Protein AF-A0A968N7U4-F1 (afdb_monomer_lite)

pLDDT: mean 79.46, std 14.27, range [42.09, 94.31]

Sequence (156 aa):
MTHLMHPNHYTIFPLSAILTSTVLGLISGGSFIWSPPERAWDHLIAAFLWVLMVTTGTGLARSFLTRLGRNEWQRGWRLGFEIAFPATTCFLLALALVSAQGGATAMMESGMIVNGRPNVLHLAPLFYSMAALPMLLTGPGFVLTSPYRVRAEPTP

Radius of gyration: 18.89 Å; chains: 1; bounding box: 39×30×64 Å

Secondary structure (DSSP, 8-state):
--------HHHHHHHHHHHHHHHHHHHHHHHHHHS-HHHHHHHHHHHHHHHHHHHHHHHHHHHHHTTPPTT-HHHHHHHHHHHHHHHHHHHHHHHHHHHTT----S---STTEETTEE-HHHHHHHHHHHHHHHHHIIIIIHHHH-SPPPPPPPP-

Foldseek 3Di:
DDPPPPPDPVPVLLVVLQVLLLVLLQVLLQCLAPHALVVSVVSNVVSLVVSLVSLLVSLQVCCVVVLQEQVNQVVLLVSLCSRLVSSLVSSLVSSCVSNVVHQDPDDDPDPCDDRSGGPSVVCVVVSVVVSVVSSCCSRVVCSVVRPHHDDDDPDD

Structure (mmCIF, N/CA/C/O backbone):
data_AF-A0A968N7U4-F1
#
_entry.id   AF-A0A968N7U4-F1
#
loop_
_atom_site.group_PDB
_atom_site.id
_atom_site.type_symbol
_atom_site.label_atom_id
_atom_site.label_alt_id
_atom_site.label_comp_id
_atom_site.label_asym_id
_atom_site.label_entity_id
_atom_site.label_seq_id
_atom_site.pdbx_PDB_ins_code
_atom_site.Cartn_x
_atom_site.Cartn_y
_atom_site.Cartn_z
_atom_site.occupancy
_atom_site.B_iso_or_equiv
_atom_site.auth_seq_id
_atom_site.auth_comp_id
_atom_site.auth_asym_id
_atom_site.auth_atom_id
_atom_site.pdbx_PDB_model_num
ATOM 1 N N . MET A 1 1 ? 15.978 -17.877 32.624 1.00 42.09 1 MET A N 1
ATOM 2 C CA . MET A 1 1 ? 14.619 -17.335 32.406 1.00 42.09 1 MET A CA 1
ATOM 3 C C . MET A 1 1 ? 14.600 -16.615 31.069 1.00 42.09 1 MET A C 1
ATOM 5 O O . MET A 1 1 ? 14.952 -15.449 30.980 1.00 42.09 1 MET A O 1
ATOM 9 N N . THR A 1 2 ? 14.298 -17.352 30.008 1.00 46.22 2 THR A N 1
ATOM 10 C CA . THR A 1 2 ? 14.137 -16.839 28.648 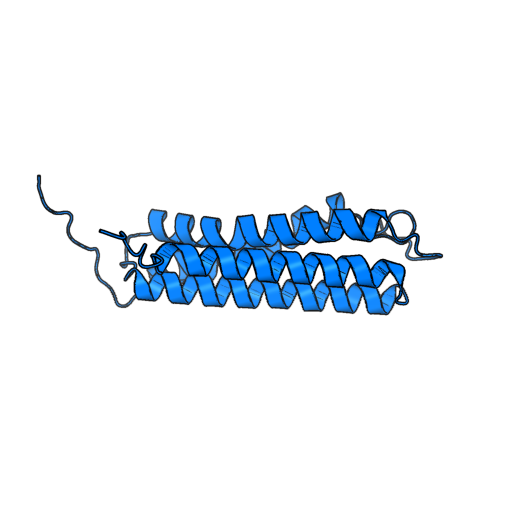1.00 46.22 2 THR A CA 1
ATOM 11 C C . THR A 1 2 ? 12.757 -16.203 28.544 1.00 46.22 2 THR A C 1
ATOM 13 O O . THR A 1 2 ? 11.745 -16.898 28.499 1.00 46.22 2 THR A O 1
ATOM 16 N N . HIS A 1 3 ? 12.713 -14.871 28.551 1.00 48.44 3 HIS A N 1
ATOM 17 C CA . HIS A 1 3 ? 11.536 -14.109 28.147 1.00 48.44 3 HIS A CA 1
ATOM 18 C C . HIS A 1 3 ? 11.278 -14.427 26.666 1.00 48.44 3 HIS A C 1
ATOM 20 O O . HIS A 1 3 ? 11.842 -13.800 25.772 1.00 48.44 3 HIS A O 1
ATOM 26 N N . LEU A 1 4 ? 10.474 -15.459 26.401 1.00 51.22 4 LEU A N 1
ATOM 27 C CA . LEU A 1 4 ? 9.860 -15.676 25.099 1.00 51.22 4 LEU A CA 1
ATOM 28 C C . LEU A 1 4 ? 9.046 -14.414 24.800 1.00 51.22 4 LEU A C 1
ATOM 30 O O . LEU A 1 4 ? 7.979 -14.205 25.378 1.00 51.22 4 LEU A O 1
ATOM 34 N N . MET A 1 5 ? 9.589 -13.536 23.951 1.00 45.50 5 MET A N 1
ATOM 35 C CA . MET A 1 5 ? 8.825 -12.468 23.319 1.00 45.50 5 MET A CA 1
ATOM 36 C C . MET A 1 5 ? 7.709 -13.146 22.539 1.00 45.50 5 MET A C 1
ATOM 38 O O . MET A 1 5 ? 7.913 -13.600 21.417 1.00 45.50 5 MET A O 1
ATOM 42 N N . HIS A 1 6 ? 6.532 -13.245 23.150 1.00 49.88 6 HIS A N 1
ATOM 43 C CA . HIS A 1 6 ? 5.317 -13.544 22.420 1.00 49.88 6 HIS A CA 1
ATOM 44 C C . HIS A 1 6 ? 5.187 -12.422 21.385 1.00 49.88 6 HIS A C 1
ATOM 46 O O . HIS A 1 6 ? 5.090 -11.256 21.784 1.00 49.88 6 HIS A O 1
ATOM 52 N N . PRO A 1 7 ? 5.285 -12.707 20.077 1.00 55.34 7 PRO A N 1
ATOM 53 C CA . PRO A 1 7 ? 5.242 -11.656 19.083 1.00 55.34 7 PRO A CA 1
ATOM 54 C C . PRO A 1 7 ? 3.857 -11.022 19.178 1.00 55.34 7 PRO A C 1
ATOM 56 O O . PRO A 1 7 ? 2.840 -11.662 18.897 1.00 55.34 7 PRO A O 1
ATOM 59 N N . ASN A 1 8 ? 3.822 -9.782 19.670 1.00 57.97 8 ASN A N 1
ATOM 60 C CA . ASN A 1 8 ? 2.598 -9.014 19.810 1.00 57.97 8 ASN A CA 1
ATOM 61 C C . ASN A 1 8 ? 1.922 -9.004 18.442 1.00 57.97 8 ASN A C 1
ATOM 63 O O . ASN A 1 8 ? 2.441 -8.414 17.499 1.00 57.97 8 ASN A O 1
ATOM 67 N N . HIS A 1 9 ? 0.764 -9.653 18.318 1.00 54.84 9 HIS A N 1
ATOM 68 C CA . HIS A 1 9 ? 0.040 -9.736 17.046 1.00 54.84 9 HIS A CA 1
ATOM 69 C C . HIS A 1 9 ? -0.205 -8.344 16.435 1.00 54.84 9 HIS A C 1
ATOM 71 O O . HIS A 1 9 ? -0.272 -8.195 15.222 1.00 54.84 9 HIS A O 1
ATOM 77 N N . TYR A 1 10 ? -0.207 -7.305 17.273 1.00 57.06 10 TYR A N 1
ATOM 78 C CA . TYR A 1 10 ? -0.262 -5.895 16.903 1.00 57.06 10 TYR A CA 1
ATOM 79 C C . TYR A 1 10 ? 0.863 -5.395 15.974 1.00 57.06 10 TYR A C 1
ATOM 81 O O . TYR A 1 10 ? 0.621 -4.431 15.250 1.00 57.06 10 TYR A O 1
ATOM 89 N N . THR A 1 11 ? 2.056 -6.006 15.968 1.00 60.81 11 THR A N 1
ATOM 90 C CA . THR A 1 11 ? 3.201 -5.585 15.129 1.00 60.81 11 THR A CA 1
ATOM 91 C C . THR A 1 11 ? 3.411 -6.458 13.892 1.00 60.81 11 THR A C 1
ATOM 93 O O . THR A 1 11 ? 3.982 -5.992 12.910 1.00 60.81 11 THR A O 1
ATOM 96 N N . ILE A 1 12 ? 2.911 -7.696 13.891 1.00 63.78 12 ILE A N 1
ATOM 97 C CA . ILE A 1 12 ? 3.099 -8.649 12.782 1.00 63.78 12 ILE A CA 1
ATOM 98 C C . ILE A 1 12 ? 2.329 -8.198 11.532 1.00 63.78 12 ILE A C 1
ATOM 100 O O . ILE A 1 12 ? 2.856 -8.224 10.421 1.00 63.78 12 ILE A O 1
ATOM 104 N N . PHE A 1 13 ? 1.092 -7.733 11.720 1.00 69.06 13 PHE A N 1
ATOM 105 C CA . PHE A 1 13 ? 0.216 -7.282 10.638 1.00 69.06 13 PHE A CA 1
ATOM 106 C C . PHE A 1 13 ? 0.822 -6.154 9.781 1.00 69.06 13 PHE A C 1
ATOM 108 O O . PHE A 1 13 ? 0.966 -6.361 8.574 1.00 69.06 13 PHE A O 1
ATOM 115 N N . PRO A 1 14 ? 1.249 -5.005 10.344 1.00 76.00 14 PRO A N 1
ATOM 116 C CA . PRO A 1 14 ? 1.844 -3.939 9.538 1.00 76.00 14 PRO A CA 1
ATOM 117 C C . PRO A 1 14 ? 3.161 -4.367 8.873 1.00 76.00 14 PRO A C 1
ATOM 119 O O . PRO A 1 14 ? 3.403 -4.001 7.725 1.00 76.00 14 PRO A O 1
ATOM 122 N N . LEU A 1 15 ? 3.976 -5.200 9.531 1.00 84.50 15 LEU A N 1
ATOM 123 C CA . LEU A 1 15 ? 5.219 -5.713 8.945 1.00 84.50 15 LEU A CA 1
ATOM 124 C C . LEU A 1 15 ? 4.961 -6.600 7.724 1.00 84.50 15 LEU A C 1
ATOM 126 O O . LEU A 1 15 ? 5.631 -6.443 6.707 1.00 84.50 15 LEU A O 1
ATOM 130 N N . SER A 1 16 ? 3.973 -7.494 7.791 1.00 83.88 16 SER A N 1
ATOM 131 C CA . SER A 1 16 ? 3.629 -8.363 6.660 1.00 83.88 16 SER A CA 1
ATOM 132 C C . SER A 1 16 ? 3.156 -7.567 5.439 1.00 83.88 16 SER A C 1
ATOM 134 O O . SER A 1 16 ? 3.579 -7.855 4.318 1.00 83.88 16 SER A O 1
ATOM 136 N N . ALA A 1 17 ? 2.360 -6.511 5.650 1.00 85.69 17 ALA A N 1
ATOM 137 C CA . ALA A 1 17 ? 1.916 -5.620 4.585 1.00 85.69 17 ALA A CA 1
ATOM 138 C C . ALA A 1 17 ? 3.094 -4.851 3.964 1.00 85.69 17 ALA A C 1
ATOM 140 O O . ALA A 1 17 ? 3.198 -4.783 2.740 1.00 85.69 17 ALA A O 1
ATOM 141 N N . ILE A 1 18 ? 4.019 -4.339 4.783 1.00 89.81 18 ILE A N 1
ATOM 142 C CA . ILE A 1 18 ? 5.227 -3.641 4.316 1.00 89.81 18 ILE A CA 1
ATOM 143 C C . ILE A 1 18 ? 6.147 -4.580 3.528 1.00 89.81 18 ILE A C 1
ATOM 145 O O . ILE A 1 18 ? 6.596 -4.219 2.440 1.00 89.81 18 ILE A O 1
ATOM 149 N N . LEU A 1 19 ? 6.410 -5.787 4.037 1.00 90.12 19 LEU A N 1
ATOM 150 C CA . LEU A 1 19 ? 7.261 -6.772 3.364 1.00 90.12 19 LEU A CA 1
ATOM 151 C C . LEU A 1 19 ? 6.664 -7.183 2.019 1.00 90.12 19 LEU A C 1
ATOM 153 O O . LEU A 1 19 ? 7.350 -7.130 1.001 1.00 90.12 19 LEU A O 1
ATOM 157 N N . THR A 1 20 ? 5.370 -7.510 1.999 1.00 90.00 20 THR A N 1
ATOM 158 C CA . THR A 1 20 ? 4.665 -7.881 0.764 1.00 90.00 20 THR A CA 1
ATOM 159 C C . THR A 1 20 ? 4.708 -6.736 -0.248 1.00 90.00 20 THR A C 1
ATOM 161 O O . THR A 1 20 ? 5.020 -6.955 -1.415 1.00 90.00 20 THR A O 1
ATOM 164 N N . SER A 1 21 ? 4.483 -5.498 0.202 1.00 92.25 21 SER A N 1
ATOM 165 C CA . SER A 1 21 ? 4.511 -4.314 -0.667 1.00 92.25 21 SER A CA 1
ATOM 166 C C . SER A 1 21 ? 5.907 -4.016 -1.205 1.00 92.25 21 SER A C 1
ATOM 168 O O . SER A 1 21 ? 6.055 -3.677 -2.375 1.00 92.25 21 SER A O 1
ATOM 170 N N . THR A 1 22 ? 6.942 -4.209 -0.387 1.00 92.88 22 THR A N 1
ATOM 171 C CA . THR A 1 22 ? 8.340 -4.094 -0.822 1.00 92.88 22 THR A CA 1
ATOM 172 C C . THR A 1 22 ? 8.650 -5.115 -1.914 1.00 92.88 22 THR A C 1
ATOM 174 O O . THR A 1 22 ? 9.147 -4.740 -2.971 1.00 92.88 22 THR A O 1
ATOM 177 N N . VAL A 1 23 ? 8.313 -6.393 -1.702 1.00 93.69 23 VAL A N 1
ATOM 178 C CA . VAL A 1 23 ? 8.555 -7.467 -2.683 1.00 93.69 23 VAL A CA 1
ATOM 179 C C . VAL A 1 23 ? 7.826 -7.188 -3.997 1.00 93.69 23 VAL A C 1
ATOM 181 O O . VAL A 1 23 ? 8.413 -7.316 -5.068 1.00 93.69 23 VAL A O 1
ATOM 184 N N . LEU A 1 24 ? 6.576 -6.737 -3.930 1.00 93.44 24 LEU A N 1
ATOM 185 C CA . LEU A 1 24 ? 5.801 -6.355 -5.110 1.00 93.44 24 LEU A CA 1
ATOM 186 C C . LEU A 1 24 ? 6.389 -5.138 -5.835 1.00 93.44 24 LEU A C 1
ATOM 188 O O . LEU A 1 24 ? 6.399 -5.107 -7.066 1.00 93.44 24 LEU A O 1
ATOM 192 N N . GLY A 1 25 ? 6.931 -4.167 -5.098 1.00 90.38 25 GLY A N 1
ATOM 193 C CA . GLY A 1 25 ? 7.676 -3.042 -5.665 1.00 90.38 25 GLY A CA 1
ATOM 194 C C . GLY A 1 25 ? 8.942 -3.497 -6.396 1.00 90.38 25 GLY A C 1
ATOM 195 O O . GLY A 1 25 ? 9.213 -3.039 -7.502 1.00 90.38 25 GLY A O 1
ATOM 196 N N . LEU A 1 26 ? 9.675 -4.466 -5.836 1.00 91.12 26 LEU A N 1
ATOM 197 C CA . LEU A 1 26 ? 10.855 -5.051 -6.483 1.00 91.12 26 LEU A CA 1
ATOM 198 C C . LEU A 1 26 ? 10.488 -5.825 -7.756 1.00 91.12 26 LEU A C 1
ATOM 200 O O . LEU A 1 26 ? 11.160 -5.672 -8.771 1.00 91.12 26 LEU A O 1
ATOM 204 N N . ILE A 1 27 ? 9.424 -6.635 -7.725 1.00 90.88 27 ILE A N 1
ATOM 205 C CA . ILE A 1 27 ? 8.966 -7.417 -8.886 1.00 90.88 27 ILE A CA 1
ATOM 206 C C . ILE A 1 27 ? 8.482 -6.486 -10.003 1.00 90.88 27 ILE A C 1
ATOM 208 O O . ILE A 1 27 ? 8.890 -6.635 -11.155 1.00 90.88 27 ILE A O 1
ATOM 212 N N . SER A 1 28 ? 7.644 -5.502 -9.664 1.00 88.75 28 SER A N 1
ATOM 213 C CA . SER A 1 28 ? 7.128 -4.533 -10.638 1.00 88.75 28 SER A CA 1
ATOM 214 C C . SER A 1 28 ? 8.234 -3.651 -11.211 1.00 88.75 28 SER A C 1
ATOM 216 O O . SER A 1 28 ? 8.322 -3.525 -12.428 1.00 88.75 28 SER A O 1
ATOM 218 N N . GLY A 1 29 ? 9.137 -3.111 -10.388 1.00 85.88 29 GLY A N 1
ATOM 219 C CA . GLY A 1 29 ? 10.303 -2.367 -10.875 1.00 85.88 29 GLY A CA 1
ATOM 220 C C . GLY A 1 29 ? 11.249 -3.232 -11.696 1.00 85.88 29 GLY A C 1
ATOM 221 O O . GLY A 1 29 ? 11.760 -2.785 -12.721 1.00 85.88 29 GLY A O 1
ATOM 222 N N . GLY A 1 30 ? 11.400 -4.494 -11.296 1.00 85.44 30 GLY A N 1
ATOM 223 C CA . GLY A 1 30 ? 12.134 -5.504 -12.038 1.00 85.44 30 GLY A CA 1
ATOM 224 C C . GLY A 1 30 ? 11.573 -5.668 -13.437 1.00 85.44 30 GLY A C 1
ATOM 225 O O . GLY A 1 30 ? 12.352 -5.669 -14.376 1.00 85.44 30 GLY A O 1
ATOM 226 N N . SER A 1 31 ? 10.249 -5.749 -13.606 1.00 86.81 31 SER A N 1
ATOM 227 C CA . SER A 1 31 ? 9.601 -5.973 -14.912 1.00 86.81 31 SER A CA 1
ATOM 228 C C . SER A 1 31 ? 10.056 -5.003 -16.012 1.00 86.81 31 SER A C 1
ATOM 230 O O . SER A 1 31 ? 10.219 -5.428 -17.153 1.00 86.81 31 SER A O 1
ATOM 232 N N . PHE A 1 32 ? 10.403 -3.758 -15.670 1.00 81.75 32 PHE A N 1
ATOM 233 C CA . PHE A 1 32 ? 10.931 -2.760 -16.613 1.00 81.75 32 PHE A CA 1
ATOM 234 C C . PHE A 1 32 ? 12.354 -3.053 -17.130 1.00 81.75 32 PHE A C 1
ATOM 236 O O . PHE A 1 32 ? 12.825 -2.370 -18.035 1.00 81.75 32 PHE A O 1
ATOM 243 N N . ILE A 1 33 ? 13.048 -4.050 -16.572 1.00 82.69 33 ILE A N 1
ATOM 244 C CA . ILE A 1 33 ? 14.376 -4.502 -17.019 1.00 82.69 33 ILE A CA 1
ATOM 245 C C . ILE A 1 33 ? 14.265 -5.596 -18.097 1.00 82.69 33 ILE A C 1
ATOM 247 O O . ILE A 1 33 ? 15.081 -5.633 -19.012 1.00 82.69 33 ILE A O 1
ATOM 251 N N . TRP A 1 34 ? 13.291 -6.506 -17.985 1.00 80.50 34 TRP A N 1
ATOM 252 C CA . TRP A 1 34 ? 13.245 -7.768 -18.752 1.00 80.50 34 TRP A CA 1
ATOM 253 C C . TRP A 1 34 ? 11.970 -7.958 -19.577 1.00 80.50 34 TRP A C 1
ATOM 255 O O . TRP A 1 34 ? 11.933 -8.840 -20.432 1.00 80.50 34 TRP A O 1
ATOM 265 N N . SER A 1 35 ? 10.927 -7.158 -19.344 1.00 81.62 35 SER A N 1
ATOM 266 C CA . SER A 1 35 ? 9.664 -7.241 -20.082 1.00 81.62 35 SER A CA 1
ATOM 267 C C . SER A 1 35 ? 9.509 -6.096 -21.086 1.00 81.62 35 SER A C 1
ATOM 269 O O . SER A 1 35 ? 10.037 -5.005 -20.865 1.00 81.62 35 SER A O 1
ATOM 271 N N . PRO A 1 36 ? 8.732 -6.306 -22.166 1.00 79.94 36 PRO A N 1
ATOM 272 C CA . PRO A 1 36 ? 8.274 -5.215 -23.017 1.00 79.94 36 PRO A CA 1
ATOM 273 C C . PRO A 1 36 ? 7.547 -4.138 -22.191 1.00 79.94 36 PRO A C 1
ATOM 275 O O . PRO A 1 36 ? 6.861 -4.501 -21.227 1.00 79.94 36 PRO A O 1
ATOM 278 N N . PRO A 1 37 ? 7.627 -2.849 -22.575 1.00 74.38 37 PRO A N 1
ATOM 279 C CA . PRO A 1 37 ? 7.067 -1.744 -21.795 1.00 74.38 37 PRO A CA 1
ATOM 280 C C . PRO A 1 37 ? 5.595 -1.940 -21.416 1.00 74.38 37 PRO A C 1
ATOM 282 O O . PRO A 1 37 ? 5.246 -1.792 -20.251 1.00 74.38 37 PRO A O 1
ATOM 285 N N . GLU A 1 38 ? 4.749 -2.344 -22.367 1.00 78.69 38 GLU A N 1
ATOM 286 C CA . GLU A 1 38 ? 3.312 -2.581 -22.150 1.00 78.69 38 GLU A CA 1
ATOM 287 C C . GLU A 1 38 ? 3.061 -3.599 -21.029 1.00 78.69 38 GLU A C 1
ATOM 289 O O . GLU A 1 38 ? 2.334 -3.327 -20.077 1.00 78.69 38 GLU A O 1
ATOM 294 N N . ARG A 1 39 ? 3.762 -4.740 -21.072 1.00 82.62 39 ARG A N 1
ATOM 295 C CA . ARG A 1 39 ? 3.642 -5.769 -20.034 1.00 82.62 39 ARG A CA 1
ATOM 296 C C . ARG A 1 39 ? 4.200 -5.299 -18.698 1.00 82.62 39 ARG A C 1
ATOM 298 O O . ARG A 1 39 ? 3.650 -5.666 -17.666 1.00 82.62 39 ARG A O 1
ATOM 305 N N . ALA A 1 40 ? 5.283 -4.523 -18.680 1.00 83.12 40 ALA A N 1
ATOM 306 C CA . ALA A 1 40 ? 5.844 -4.004 -17.432 1.00 83.12 40 ALA A CA 1
ATOM 307 C C . ALA A 1 40 ? 4.843 -3.089 -16.697 1.00 83.12 40 ALA A C 1
ATOM 309 O O . ALA A 1 40 ? 4.698 -3.170 -15.475 1.00 83.12 40 ALA A O 1
ATOM 310 N N . TRP A 1 41 ? 4.076 -2.288 -17.445 1.00 83.50 41 TRP A N 1
ATOM 311 C CA . TRP A 1 41 ? 2.980 -1.489 -16.894 1.00 83.50 41 TRP A CA 1
ATOM 312 C C . TRP A 1 41 ? 1.847 -2.346 -16.322 1.00 83.50 41 TRP A C 1
ATOM 314 O O . TRP A 1 41 ? 1.383 -2.059 -15.216 1.00 83.50 41 TRP A O 1
ATOM 324 N N . ASP A 1 42 ? 1.459 -3.430 -16.996 1.00 88.19 42 ASP A N 1
ATOM 325 C CA . ASP A 1 42 ? 0.461 -4.365 -16.461 1.00 88.19 42 ASP A CA 1
ATOM 326 C C . ASP A 1 42 ? 0.919 -4.983 -15.131 1.00 88.19 42 ASP A C 1
ATOM 328 O O . ASP A 1 42 ? 0.151 -5.044 -14.167 1.00 88.19 42 ASP A O 1
ATOM 332 N N . HIS A 1 43 ? 2.195 -5.380 -15.039 1.00 88.94 43 HIS A N 1
ATOM 333 C CA . HIS A 1 43 ? 2.776 -5.914 -13.802 1.00 88.94 43 HIS A CA 1
ATOM 334 C C . HIS A 1 43 ? 2.800 -4.865 -12.689 1.00 88.94 43 HIS A C 1
ATOM 336 O O . HIS A 1 43 ? 2.517 -5.193 -11.537 1.00 88.94 43 HIS A O 1
ATOM 342 N N . LEU A 1 44 ? 3.109 -3.607 -13.015 1.00 89.62 44 LEU A N 1
ATOM 343 C CA . LEU A 1 44 ? 3.077 -2.505 -12.059 1.00 89.62 44 LEU A CA 1
ATOM 344 C C . LEU A 1 44 ? 1.675 -2.295 -11.481 1.00 89.62 44 LEU A C 1
ATOM 346 O O . LE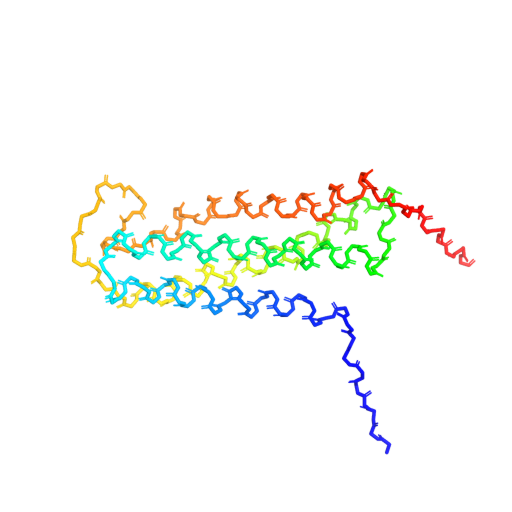U A 1 44 ? 1.520 -2.225 -10.260 1.00 89.62 44 LEU A O 1
ATOM 350 N N . ILE A 1 45 ? 0.664 -2.208 -12.347 1.00 90.56 45 ILE A N 1
ATOM 351 C CA . ILE A 1 45 ? -0.725 -1.988 -11.933 1.00 90.56 45 ILE A CA 1
ATOM 352 C C . ILE A 1 45 ? -1.214 -3.177 -11.103 1.00 90.56 45 ILE A C 1
ATOM 354 O O . ILE A 1 45 ? -1.749 -2.979 -10.012 1.00 90.56 45 ILE A O 1
ATOM 358 N N . ALA A 1 46 ? -0.979 -4.409 -11.563 1.00 93.75 46 ALA A N 1
ATOM 359 C CA . ALA A 1 46 ? -1.373 -5.618 -10.844 1.00 93.75 46 ALA A CA 1
ATOM 360 C C . ALA A 1 46 ? -0.712 -5.710 -9.459 1.00 93.75 46 ALA A C 1
ATOM 362 O O . ALA A 1 46 ? -1.386 -5.972 -8.460 1.00 93.75 46 ALA A O 1
ATOM 363 N N . ALA A 1 47 ? 0.593 -5.435 -9.378 1.00 93.62 47 ALA A N 1
ATOM 364 C CA . ALA A 1 47 ? 1.330 -5.425 -8.120 1.00 93.62 47 ALA A CA 1
ATOM 365 C C . ALA A 1 47 ? 0.779 -4.369 -7.153 1.00 93.62 47 ALA A C 1
ATOM 367 O O . ALA A 1 47 ? 0.605 -4.643 -5.966 1.00 93.62 47 ALA A O 1
ATOM 368 N N . PHE A 1 48 ? 0.444 -3.179 -7.652 1.00 93.38 48 PHE A N 1
ATOM 369 C CA . PHE A 1 48 ? -0.117 -2.125 -6.818 1.00 93.38 48 PHE A CA 1
ATOM 370 C C . PHE A 1 48 ? -1.544 -2.426 -6.342 1.00 93.38 48 PHE A C 1
ATOM 372 O O . PHE A 1 48 ? -1.853 -2.214 -5.170 1.00 93.38 48 PHE A O 1
ATOM 379 N N . LEU A 1 49 ? -2.402 -2.994 -7.193 1.00 94.31 49 LEU A N 1
ATOM 380 C CA . LEU A 1 49 ? -3.729 -3.466 -6.776 1.00 94.31 49 LEU A CA 1
ATOM 381 C C . LEU A 1 49 ? -3.624 -4.497 -5.646 1.00 94.31 49 LEU A C 1
ATOM 383 O O . LEU A 1 49 ? -4.401 -4.456 -4.691 1.00 94.31 49 LEU A O 1
ATOM 387 N N . TRP A 1 50 ? -2.619 -5.371 -5.704 1.00 94.25 50 TRP A N 1
ATOM 388 C CA . TRP A 1 50 ? -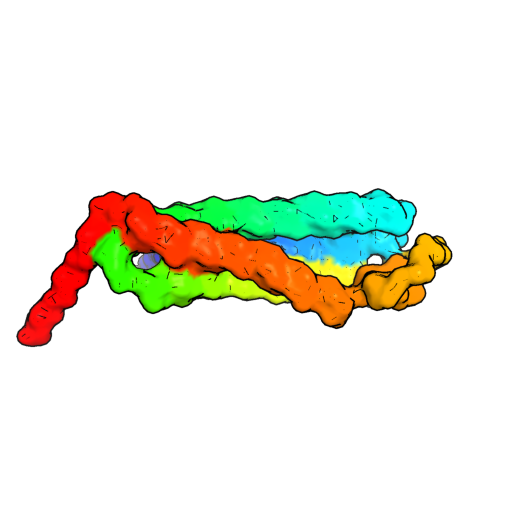2.348 -6.317 -4.628 1.00 94.25 50 TRP A CA 1
ATOM 389 C C . TRP A 1 50 ? -1.933 -5.619 -3.325 1.00 94.25 50 TRP A C 1
ATOM 391 O O . TRP A 1 50 ? -2.402 -5.995 -2.249 1.00 94.25 50 TRP A O 1
ATOM 401 N N . VAL A 1 51 ? -1.121 -4.557 -3.397 1.00 93.12 51 VAL A N 1
ATOM 402 C CA . VAL A 1 51 ? -0.796 -3.712 -2.231 1.00 93.12 51 VAL A CA 1
ATOM 403 C C . VAL A 1 51 ? -2.061 -3.104 -1.621 1.00 93.12 51 VAL A C 1
ATOM 405 O O . VAL A 1 51 ? -2.236 -3.153 -0.399 1.00 93.12 51 VAL A O 1
ATOM 408 N N . LEU A 1 52 ? -2.983 -2.590 -2.440 1.00 92.88 52 LEU A N 1
ATOM 409 C CA . LEU A 1 52 ? -4.261 -2.052 -1.958 1.00 92.88 52 LEU A CA 1
ATOM 410 C C . LEU A 1 52 ? -5.106 -3.129 -1.265 1.00 92.88 52 LEU A C 1
ATOM 412 O O . LEU A 1 52 ? -5.654 -2.883 -0.190 1.00 92.88 52 LEU A O 1
ATOM 416 N N . MET A 1 53 ? -5.180 -4.338 -1.827 1.00 92.44 53 MET A N 1
ATOM 417 C CA . MET A 1 53 ? -5.908 -5.453 -1.215 1.00 92.44 53 MET A CA 1
ATOM 418 C C . MET A 1 53 ? -5.302 -5.872 0.129 1.00 92.44 53 MET A C 1
ATOM 420 O O . MET A 1 53 ? -6.029 -5.996 1.115 1.00 92.44 53 MET A O 1
ATOM 424 N N . VAL A 1 54 ? -3.977 -6.042 0.199 1.00 91.00 54 VAL A N 1
ATOM 425 C CA . VAL A 1 54 ? -3.279 -6.459 1.427 1.00 91.00 54 VAL A CA 1
ATOM 426 C C . VAL A 1 54 ? -3.411 -5.402 2.519 1.00 91.00 54 VAL A C 1
ATOM 428 O O . VAL A 1 54 ? -3.744 -5.736 3.656 1.00 91.00 54 VAL A O 1
ATOM 431 N N . THR A 1 55 ? -3.197 -4.126 2.195 1.00 90.19 55 THR A N 1
ATOM 432 C CA . THR A 1 55 ? -3.349 -3.025 3.161 1.00 90.19 55 THR A CA 1
ATOM 433 C C . THR A 1 55 ? -4.791 -2.898 3.645 1.00 90.19 55 THR A C 1
ATOM 435 O O . THR A 1 55 ? -5.014 -2.744 4.847 1.00 90.19 55 THR A O 1
ATOM 438 N N . THR A 1 56 ? -5.772 -3.067 2.752 1.00 91.12 56 THR A N 1
ATOM 439 C CA . THR A 1 56 ? -7.196 -3.053 3.113 1.00 91.12 56 THR A CA 1
ATOM 440 C C . THR A 1 56 ? -7.556 -4.216 4.038 1.00 91.12 56 THR A C 1
ATOM 442 O O . THR A 1 56 ? -8.125 -4.007 5.110 1.00 91.12 56 THR A O 1
ATOM 445 N N . GLY A 1 57 ? -7.187 -5.445 3.672 1.00 89.56 57 GLY A N 1
ATOM 446 C CA . GLY A 1 57 ? -7.456 -6.635 4.482 1.00 89.56 57 GLY A CA 1
ATOM 447 C C . GLY A 1 57 ? -6.789 -6.563 5.857 1.00 89.56 57 GLY A C 1
ATOM 448 O O . GLY A 1 57 ? -7.426 -6.828 6.876 1.00 89.56 57 GLY A O 1
ATOM 449 N N . THR A 1 58 ? -5.532 -6.113 5.900 1.00 89.25 58 THR A N 1
ATOM 450 C CA . THR A 1 58 ? -4.773 -5.925 7.146 1.00 89.25 58 THR A CA 1
ATOM 451 C C . THR A 1 58 ? -5.407 -4.852 8.031 1.00 89.25 58 THR A C 1
ATOM 453 O O . THR A 1 58 ? -5.542 -5.046 9.241 1.00 89.25 58 THR A O 1
ATOM 456 N N . GLY A 1 59 ? -5.834 -3.732 7.439 1.00 88.38 59 GLY A N 1
ATOM 457 C CA . GLY A 1 59 ? -6.512 -2.657 8.156 1.00 88.38 59 GLY A CA 1
ATOM 458 C C . GLY A 1 59 ? -7.847 -3.095 8.741 1.00 88.38 59 GLY A C 1
ATOM 459 O O . GLY A 1 59 ? -8.067 -2.905 9.934 1.00 88.38 59 GLY A O 1
ATOM 460 N N . LEU A 1 60 ? -8.689 -3.773 7.957 1.00 88.56 60 LEU A N 1
ATOM 461 C CA . LEU A 1 60 ? -9.953 -4.330 8.448 1.00 88.56 60 LEU A CA 1
ATOM 462 C C . LEU A 1 60 ? -9.727 -5.334 9.581 1.00 88.56 60 LEU A C 1
ATOM 464 O O . LEU A 1 60 ? -10.353 -5.215 10.634 1.00 88.56 60 LEU A O 1
A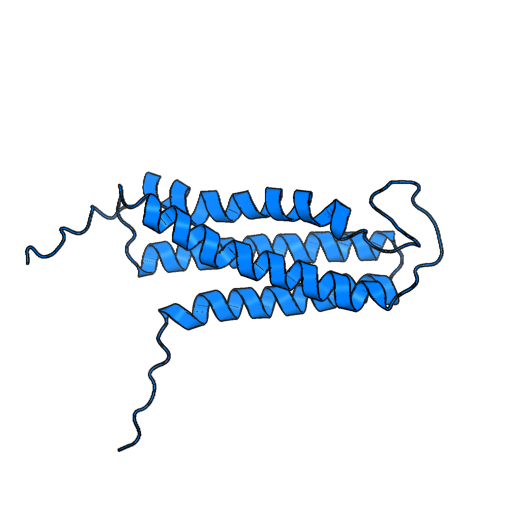TOM 468 N N . ALA A 1 61 ? -8.800 -6.281 9.410 1.00 88.50 61 ALA A N 1
ATOM 469 C CA . ALA A 1 61 ? -8.469 -7.254 10.448 1.00 88.50 61 ALA A CA 1
ATOM 470 C C . ALA A 1 61 ? -8.036 -6.561 11.749 1.00 88.50 61 ALA A C 1
ATOM 472 O O . ALA A 1 61 ? -8.522 -6.901 12.829 1.00 88.50 61 ALA A O 1
ATOM 473 N N . ARG A 1 62 ? -7.179 -5.536 11.664 1.00 86.38 62 ARG A N 1
ATOM 474 C CA . ARG A 1 62 ? -6.723 -4.778 12.837 1.00 86.38 62 ARG A CA 1
ATOM 475 C C . ARG A 1 62 ? -7.863 -3.979 13.473 1.00 86.38 62 ARG A C 1
ATOM 477 O O . ARG A 1 62 ? -7.957 -3.964 14.701 1.00 86.38 62 ARG A O 1
ATOM 484 N N . SER A 1 63 ? -8.755 -3.383 12.686 1.00 87.69 63 SER A N 1
ATOM 485 C CA . SER A 1 63 ? -9.952 -2.690 13.184 1.00 87.69 63 SER A CA 1
ATOM 486 C C . SER A 1 63 ? -10.891 -3.631 13.954 1.00 87.69 63 SER A C 1
ATOM 488 O O . SER A 1 63 ? -11.360 -3.279 15.040 1.00 87.69 63 SER A O 1
ATOM 490 N N . PHE A 1 64 ? -11.087 -4.865 13.471 1.00 86.06 64 PHE A N 1
ATOM 491 C CA . PHE A 1 64 ? -11.851 -5.897 14.185 1.00 86.06 64 PHE A CA 1
ATOM 492 C C . PHE A 1 64 ? -11.157 -6.364 15.469 1.00 86.06 64 PHE A C 1
ATOM 494 O O . PHE A 1 64 ? -11.774 -6.390 16.534 1.00 86.06 64 PHE A O 1
ATOM 501 N N . LEU A 1 65 ? -9.866 -6.698 15.397 1.00 86.62 65 LEU A N 1
ATOM 502 C CA . LEU A 1 65 ? -9.103 -7.211 16.541 1.00 86.62 65 LEU A CA 1
ATOM 503 C C . LEU A 1 65 ? -8.971 -6.176 17.664 1.00 86.62 65 LEU A C 1
ATOM 505 O O . LEU A 1 65 ? -9.063 -6.516 18.843 1.00 86.62 65 LEU A O 1
ATOM 509 N N . THR A 1 66 ? -8.799 -4.901 17.308 1.00 83.31 66 THR A N 1
ATOM 510 C CA . THR A 1 66 ? -8.737 -3.796 18.278 1.00 83.31 66 THR A CA 1
ATOM 511 C C . THR A 1 66 ? -10.114 -3.355 18.775 1.00 83.31 66 THR A C 1
ATOM 513 O O . THR A 1 66 ? -10.190 -2.578 19.728 1.00 83.31 66 THR A O 1
ATOM 516 N N . ARG A 1 67 ? -11.194 -3.906 18.198 1.00 85.50 67 ARG A N 1
ATOM 517 C CA . ARG A 1 67 ? -12.593 -3.565 18.489 1.00 85.50 67 ARG A CA 1
ATOM 518 C C . ARG A 1 67 ? -12.837 -2.062 18.411 1.00 85.50 67 ARG A C 1
ATOM 520 O O . ARG A 1 67 ? -13.363 -1.466 19.349 1.00 85.50 67 ARG A O 1
ATOM 527 N N . LEU A 1 68 ? -12.402 -1.464 17.307 1.00 84.38 68 LEU A N 1
ATOM 528 C CA . LEU A 1 68 ? -12.474 -0.026 17.082 1.00 84.38 68 LEU A CA 1
ATOM 529 C C . LEU A 1 68 ? -13.930 0.459 17.188 1.00 84.38 68 LEU A C 1
ATOM 531 O O . LEU A 1 68 ? -14.777 0.019 16.413 1.00 84.38 68 LEU A O 1
ATOM 535 N N . GLY A 1 69 ? -14.235 1.319 18.161 1.00 85.12 69 GLY A N 1
ATOM 536 C CA . GLY A 1 69 ? -15.606 1.741 18.464 1.00 85.12 69 GLY A CA 1
ATOM 537 C C . GLY A 1 69 ? -16.181 2.778 17.492 1.00 85.12 69 GLY A C 1
ATOM 538 O O . GLY A 1 69 ? -15.448 3.593 16.929 1.00 85.12 69 GLY A O 1
ATOM 539 N N . ARG A 1 70 ? -17.516 2.807 17.348 1.00 80.19 70 ARG A N 1
ATOM 540 C CA . ARG A 1 70 ? -18.240 3.961 16.776 1.00 80.19 70 ARG A CA 1
ATOM 541 C C . ARG A 1 70 ? -17.882 5.195 17.605 1.00 80.19 70 ARG A C 1
ATOM 543 O O . ARG A 1 70 ? -18.011 5.112 18.815 1.00 80.19 70 ARG A O 1
ATOM 550 N N . ASN A 1 71 ? -17.452 6.293 16.979 1.00 83.25 71 ASN A N 1
ATOM 551 C CA . ASN A 1 71 ? -16.819 7.502 17.554 1.00 83.25 71 ASN A CA 1
ATOM 552 C C . ASN A 1 71 ? -15.291 7.498 17.754 1.00 83.25 71 ASN A C 1
ATOM 554 O O . ASN A 1 71 ? -14.738 8.577 17.960 1.00 83.25 71 ASN A O 1
ATOM 558 N N . GLU A 1 72 ? -14.565 6.388 17.583 1.00 86.62 72 GLU A N 1
ATOM 559 C CA . GLU A 1 72 ? -13.087 6.398 17.634 1.00 86.62 72 GLU A CA 1
ATOM 560 C C . GLU A 1 72 ? -12.452 6.844 16.296 1.00 86.62 72 GLU A C 1
ATOM 562 O O . GLU A 1 72 ? -11.534 6.216 15.766 1.00 86.62 72 GLU A O 1
ATOM 567 N N . TRP A 1 73 ? -12.939 7.951 15.727 1.00 84.56 73 TRP A N 1
ATOM 568 C CA . TRP A 1 73 ? -12.564 8.436 14.391 1.00 84.56 73 TRP A CA 1
ATOM 569 C C . TRP A 1 73 ? -11.076 8.727 14.238 1.00 84.56 73 TRP A C 1
ATOM 571 O O . TRP A 1 73 ? -10.465 8.301 13.260 1.00 84.56 73 TRP A O 1
ATOM 581 N N . GLN A 1 74 ? -10.477 9.414 15.213 1.00 87.31 74 GLN A N 1
ATOM 582 C CA . GLN A 1 74 ? -9.043 9.725 15.198 1.00 87.31 74 GLN A CA 1
ATOM 583 C C . GLN A 1 74 ? -8.196 8.449 15.170 1.00 87.31 74 GLN A C 1
ATOM 585 O O . GLN A 1 74 ? -7.197 8.364 14.458 1.00 87.31 74 GLN A O 1
ATOM 590 N N . ARG A 1 75 ? -8.629 7.426 15.911 1.00 84.56 75 ARG A N 1
ATOM 591 C CA . ARG A 1 75 ? -7.941 6.140 15.985 1.00 84.56 75 ARG A CA 1
ATOM 592 C C . ARG A 1 75 ? -8.119 5.331 14.700 1.00 84.56 75 ARG A C 1
ATOM 594 O O . ARG A 1 75 ? -7.156 4.718 14.250 1.00 84.56 75 ARG A O 1
ATOM 601 N N . GLY A 1 76 ? -9.296 5.395 14.076 1.00 84.94 76 GLY A N 1
ATOM 602 C CA . GLY A 1 76 ? -9.542 4.824 12.751 1.00 84.94 76 GLY A CA 1
ATOM 603 C C . GLY A 1 76 ? -8.671 5.458 11.669 1.00 84.94 76 GLY A C 1
ATOM 604 O O . GLY A 1 76 ? -7.986 4.743 10.943 1.00 84.94 76 GLY A O 1
ATOM 605 N N . TRP A 1 77 ? -8.622 6.790 11.611 1.00 87.12 77 TRP A N 1
ATOM 606 C CA . TRP A 1 77 ? -7.743 7.521 10.693 1.00 87.12 77 TRP A CA 1
ATOM 607 C C . TRP A 1 77 ? -6.275 7.149 10.874 1.00 87.12 77 TRP A C 1
ATOM 609 O O . TRP A 1 77 ? -5.587 6.828 9.905 1.00 87.12 77 TRP A O 1
ATOM 619 N N . ARG A 1 78 ? -5.808 7.136 12.125 1.00 87.56 78 ARG A N 1
ATOM 620 C CA . ARG A 1 78 ? -4.436 6.757 12.452 1.00 87.56 78 ARG A CA 1
ATOM 621 C C . ARG A 1 78 ? -4.123 5.326 12.014 1.00 87.56 78 ARG A C 1
ATOM 623 O O . ARG A 1 78 ? -3.070 5.099 11.433 1.00 87.56 78 ARG A O 1
ATOM 630 N N . LEU A 1 79 ? -5.033 4.379 12.242 1.00 86.31 79 LEU A N 1
ATOM 631 C CA . LEU A 1 79 ? -4.851 2.982 11.845 1.00 86.31 79 LEU A CA 1
ATOM 632 C C . LEU A 1 79 ? -4.750 2.832 10.323 1.00 86.31 79 LEU A C 1
ATOM 634 O O . LEU A 1 79 ? -3.854 2.138 9.844 1.00 86.31 79 LEU A O 1
ATOM 638 N N . GLY A 1 80 ? -5.628 3.504 9.573 1.00 84.50 80 GLY A N 1
ATOM 639 C CA . GLY A 1 80 ? -5.581 3.508 8.111 1.00 84.50 80 GLY A CA 1
ATOM 640 C C . GLY A 1 80 ? -4.258 4.072 7.586 1.00 84.50 80 GLY A C 1
ATOM 641 O O . GLY A 1 80 ? -3.617 3.457 6.731 1.00 84.50 80 GLY A O 1
ATOM 642 N N . PHE A 1 81 ? -3.804 5.195 8.151 1.00 87.38 81 PHE A N 1
ATOM 643 C CA . PHE A 1 81 ? -2.541 5.826 7.768 1.00 87.38 81 PHE A CA 1
ATOM 644 C C . PHE A 1 81 ? -1.326 4.954 8.113 1.00 87.38 81 PHE A C 1
ATOM 646 O O . PHE A 1 81 ? -0.475 4.731 7.258 1.00 87.38 81 PHE A O 1
ATOM 653 N N . GLU A 1 82 ? -1.272 4.391 9.324 1.00 87.94 82 GLU A N 1
ATOM 654 C CA . GLU A 1 82 ? -0.177 3.523 9.787 1.00 87.94 82 GLU A CA 1
ATOM 655 C C . GLU A 1 82 ? 0.039 2.281 8.912 1.00 87.94 82 GLU A C 1
ATOM 657 O O . GLU A 1 82 ? 1.132 1.721 8.915 1.00 87.94 82 GLU A O 1
ATOM 662 N N . ILE A 1 83 ? -0.985 1.828 8.185 1.00 86.12 83 ILE A N 1
ATOM 663 C CA . ILE A 1 83 ? -0.903 0.624 7.353 1.00 86.12 83 ILE A CA 1
ATOM 664 C C . ILE A 1 83 ? -0.644 0.993 5.896 1.00 86.12 83 ILE A C 1
ATOM 666 O O . ILE A 1 83 ? 0.317 0.510 5.298 1.00 86.12 83 ILE A O 1
ATOM 670 N N . ALA A 1 84 ? -1.490 1.841 5.313 1.00 87.81 84 ALA A N 1
ATOM 671 C CA . ALA A 1 84 ? -1.433 2.110 3.882 1.00 87.81 84 ALA A CA 1
ATOM 672 C C . ALA A 1 84 ? -0.271 3.037 3.503 1.00 87.81 84 ALA A C 1
ATOM 674 O O . ALA A 1 84 ? 0.312 2.854 2.434 1.00 87.81 84 ALA A O 1
ATOM 675 N N . PHE A 1 85 ? 0.104 3.996 4.363 1.00 89.62 85 PHE A N 1
ATOM 676 C CA . PHE A 1 85 ? 1.174 4.940 4.038 1.00 89.62 85 PHE A CA 1
ATOM 677 C C . PHE A 1 85 ? 2.535 4.233 3.958 1.00 89.62 85 PHE A C 1
ATOM 679 O O . PHE A 1 85 ? 3.122 4.257 2.879 1.00 89.62 85 PHE A O 1
ATOM 686 N N . PRO A 1 86 ? 3.022 3.514 4.994 1.00 90.75 86 PRO A N 1
ATOM 687 C CA . PRO A 1 86 ? 4.320 2.841 4.914 1.00 90.75 86 PRO A CA 1
ATOM 688 C C . PRO A 1 86 ? 4.380 1.785 3.809 1.00 90.75 86 PRO A C 1
ATOM 690 O O . PRO A 1 86 ? 5.384 1.689 3.111 1.00 90.75 86 PRO A O 1
ATOM 693 N N . ALA A 1 87 ? 3.299 1.023 3.609 1.00 90.38 87 ALA A N 1
ATOM 694 C CA . ALA A 1 87 ? 3.219 0.019 2.552 1.00 90.38 87 ALA A CA 1
ATOM 695 C C . ALA A 1 87 ? 3.372 0.640 1.152 1.00 90.38 87 ALA A C 1
ATOM 697 O O . ALA A 1 87 ? 4.185 0.171 0.354 1.00 90.38 87 ALA A O 1
ATOM 698 N N . THR A 1 88 ? 2.650 1.733 0.882 1.00 92.19 88 THR A N 1
ATOM 699 C CA . THR A 1 88 ? 2.728 2.460 -0.396 1.00 92.19 88 THR A CA 1
ATOM 700 C C . THR A 1 88 ? 4.102 3.098 -0.588 1.00 92.19 88 THR A C 1
ATOM 702 O O . THR A 1 88 ? 4.686 2.988 -1.664 1.00 92.19 88 THR A O 1
ATOM 705 N N . THR A 1 89 ? 4.664 3.700 0.463 1.00 92.69 89 THR A N 1
ATOM 706 C CA . THR A 1 89 ? 6.006 4.293 0.428 1.00 92.69 89 THR A CA 1
ATOM 707 C C . THR A 1 89 ? 7.071 3.246 0.109 1.00 92.69 89 THR A C 1
ATOM 709 O O . THR A 1 89 ? 7.891 3.458 -0.781 1.00 92.69 89 THR A O 1
ATOM 712 N N . CYS A 1 90 ? 7.051 2.094 0.785 1.00 92.88 90 CYS A N 1
ATOM 713 C CA . CYS A 1 90 ? 8.004 1.012 0.537 1.00 92.88 90 CYS A CA 1
ATOM 714 C C . CYS A 1 90 ? 7.858 0.419 -0.867 1.00 92.88 90 CYS A C 1
ATOM 716 O O . CYS A 1 90 ? 8.869 0.153 -1.513 1.00 92.88 90 CYS A O 1
ATOM 718 N N . PHE A 1 91 ? 6.626 0.267 -1.361 1.00 93.25 91 PHE A N 1
ATOM 719 C CA . PHE A 1 91 ? 6.372 -0.143 -2.741 1.00 93.25 91 PHE A CA 1
ATOM 720 C C . PHE A 1 91 ? 7.007 0.832 -3.743 1.00 93.25 91 PHE A C 1
ATOM 722 O O . PHE A 1 91 ? 7.773 0.405 -4.604 1.00 93.25 91 PHE A O 1
ATOM 729 N N . LEU A 1 92 ? 6.746 2.138 -3.604 1.00 92.00 92 LEU A N 1
ATOM 730 C CA . LEU A 1 92 ? 7.271 3.165 -4.511 1.00 92.00 92 LEU A CA 1
ATOM 731 C C . LEU A 1 92 ? 8.798 3.292 -4.432 1.00 92.00 92 LEU A C 1
ATOM 733 O O . LEU A 1 92 ? 9.443 3.477 -5.462 1.00 92.00 92 LEU A O 1
ATOM 737 N N . LEU A 1 93 ? 9.386 3.167 -3.238 1.00 91.19 93 LEU A N 1
ATOM 738 C CA . LEU A 1 93 ? 10.840 3.170 -3.058 1.00 91.19 93 LEU A CA 1
ATOM 739 C C . LEU A 1 93 ? 11.492 1.961 -3.733 1.00 91.19 93 LEU A C 1
ATOM 741 O O . LEU A 1 93 ? 12.460 2.124 -4.472 1.00 91.19 93 LEU A O 1
ATOM 745 N N . ALA A 1 94 ? 10.956 0.759 -3.510 1.00 91.19 94 ALA A N 1
ATOM 746 C CA . ALA A 1 94 ? 11.453 -0.462 -4.136 1.00 91.19 94 ALA A CA 1
ATOM 747 C C . ALA A 1 94 ? 11.319 -0.408 -5.664 1.00 91.19 94 ALA A C 1
ATOM 749 O O . ALA A 1 94 ? 12.272 -0.722 -6.377 1.00 91.19 94 ALA A O 1
ATOM 750 N N . LEU A 1 95 ? 10.170 0.070 -6.153 1.00 88.81 95 LEU A N 1
ATOM 751 C CA . LEU A 1 95 ? 9.928 0.330 -7.568 1.00 88.81 95 LEU A CA 1
ATOM 752 C C . LEU A 1 95 ? 10.998 1.265 -8.139 1.00 88.81 95 LEU A C 1
ATOM 754 O O . LEU A 1 95 ? 11.671 0.887 -9.092 1.00 88.81 95 LEU A O 1
ATOM 758 N N . ALA A 1 96 ? 11.193 2.440 -7.530 1.00 86.94 96 ALA A N 1
ATOM 759 C CA . ALA A 1 96 ? 12.152 3.444 -7.987 1.00 86.94 96 ALA A CA 1
ATOM 760 C C . ALA A 1 96 ? 13.591 2.915 -8.020 1.00 86.94 96 ALA A C 1
ATOM 762 O O . ALA A 1 96 ? 14.314 3.152 -8.986 1.00 86.94 96 ALA A O 1
ATOM 763 N N . LEU A 1 97 ? 14.003 2.187 -6.978 1.00 87.69 97 LEU A N 1
ATOM 764 C CA . LEU A 1 97 ? 15.353 1.634 -6.857 1.00 87.69 97 LEU A CA 1
ATOM 765 C C . LEU A 1 97 ? 15.673 0.624 -7.961 1.00 87.69 97 LEU A C 1
ATOM 767 O O . LEU A 1 97 ? 16.795 0.608 -8.471 1.00 87.69 97 LEU A O 1
ATOM 771 N N . VAL A 1 98 ? 14.709 -0.221 -8.327 1.00 84.69 98 VAL A N 1
ATOM 772 C CA . VAL A 1 98 ? 14.920 -1.262 -9.341 1.00 84.69 98 VAL A CA 1
ATOM 773 C C . VAL A 1 98 ? 14.706 -0.709 -10.747 1.00 84.69 98 VAL A C 1
ATOM 775 O O . VAL A 1 98 ? 15.531 -0.942 -11.630 1.00 84.69 98 VAL A O 1
ATOM 778 N N . SER A 1 99 ? 13.669 0.103 -10.964 1.00 76.50 99 SER A N 1
ATOM 779 C CA . SER A 1 99 ? 13.406 0.701 -12.276 1.00 76.50 99 SER A CA 1
ATOM 780 C C . SER A 1 99 ? 14.489 1.703 -12.695 1.00 76.50 99 SER A C 1
ATOM 782 O O . SER A 1 99 ? 14.696 1.919 -13.886 1.00 76.50 99 SER A O 1
ATOM 784 N N . ALA A 1 100 ? 15.230 2.290 -11.746 1.00 72.62 100 ALA A N 1
ATOM 785 C CA . ALA A 1 100 ? 16.402 3.121 -12.032 1.00 72.62 100 ALA A CA 1
ATOM 786 C C . ALA A 1 100 ? 17.571 2.345 -12.674 1.00 72.62 100 ALA A C 1
ATOM 788 O O . ALA A 1 100 ? 18.466 2.965 -13.255 1.00 72.62 100 ALA A O 1
ATOM 789 N N . GLN A 1 101 ? 17.574 1.013 -12.604 1.00 69.19 101 GLN A N 1
ATOM 790 C CA . GLN A 1 101 ? 18.642 0.172 -13.150 1.00 69.19 101 GLN A CA 1
ATOM 791 C C . GLN A 1 101 ? 18.343 -0.303 -14.583 1.00 69.19 101 GLN A C 1
ATOM 793 O O . GLN A 1 101 ? 19.271 -0.488 -15.365 1.00 69.19 101 GLN A O 1
ATOM 798 N N . GLY A 1 102 ? 17.071 -0.434 -14.979 1.00 58.72 102 GLY A N 1
ATOM 799 C CA . GLY A 1 102 ? 16.673 -0.913 -16.315 1.00 58.72 102 GLY A CA 1
ATOM 800 C C . GLY A 1 102 ? 16.460 0.203 -17.324 1.00 58.72 102 GLY A C 1
ATOM 801 O O . GLY A 1 102 ? 15.629 1.064 -17.096 1.00 58.72 102 GLY A O 1
ATOM 802 N N . GLY A 1 103 ? 17.203 0.263 -18.430 1.00 53.09 103 GLY A N 1
ATOM 803 C CA . GLY A 1 103 ? 16.922 1.204 -19.526 1.00 53.09 103 GLY A CA 1
ATOM 804 C C . GLY A 1 103 ? 15.970 0.579 -20.541 1.00 53.09 103 GLY A C 1
ATOM 805 O O . GLY A 1 103 ? 16.405 -0.289 -21.290 1.00 53.09 103 GLY A O 1
ATOM 806 N N . ALA A 1 104 ? 14.701 0.991 -20.591 1.00 50.75 104 ALA A N 1
ATOM 807 C CA . ALA A 1 104 ? 13.818 0.505 -21.647 1.00 50.75 104 ALA A CA 1
ATOM 808 C C . ALA A 1 104 ? 14.048 1.318 -22.928 1.00 50.75 104 ALA A C 1
ATOM 810 O O . ALA A 1 104 ? 13.890 2.541 -22.970 1.00 50.75 104 ALA A O 1
ATOM 811 N N . THR A 1 105 ? 14.436 0.619 -23.989 1.00 49.00 105 THR A N 1
ATOM 812 C CA . THR A 1 105 ? 14.467 1.145 -25.350 1.00 49.00 105 THR A CA 1
ATOM 813 C C . THR A 1 105 ? 13.033 1.352 -25.852 1.00 49.00 105 THR A C 1
ATOM 815 O O . THR A 1 105 ? 12.334 0.385 -26.133 1.00 49.00 105 THR A O 1
ATOM 818 N N . ALA A 1 106 ? 12.669 2.627 -26.008 1.00 43.50 106 ALA A N 1
ATOM 819 C CA . ALA A 1 106 ? 11.588 3.193 -26.826 1.00 43.50 106 ALA A CA 1
ATOM 820 C C . ALA A 1 106 ? 10.128 3.273 -26.295 1.00 43.50 106 ALA A C 1
ATOM 822 O O . ALA A 1 106 ? 9.509 2.301 -25.881 1.00 43.50 106 ALA A O 1
ATOM 823 N N . MET A 1 107 ? 9.624 4.512 -26.457 1.00 47.75 107 MET A N 1
ATOM 824 C CA . MET A 1 107 ? 8.272 5.030 -26.751 1.00 47.75 107 MET A CA 1
ATOM 825 C C . MET A 1 107 ? 7.082 4.789 -25.801 1.00 47.75 107 MET A C 1
ATOM 827 O O . MET A 1 107 ? 6.339 3.826 -25.921 1.00 47.75 107 MET A O 1
ATOM 831 N N . MET A 1 108 ? 6.771 5.830 -25.018 1.00 44.78 108 MET A N 1
ATOM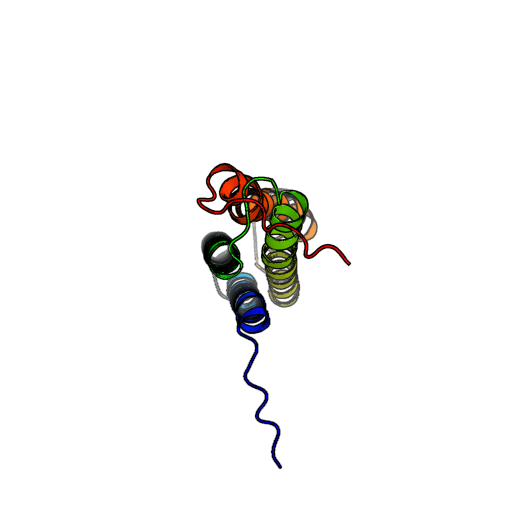 832 C CA . MET A 1 108 ? 5.453 6.484 -25.047 1.00 44.78 108 MET A CA 1
ATOM 833 C C . MET A 1 108 ? 5.658 7.969 -24.715 1.00 44.78 108 MET A C 1
ATOM 835 O O . MET A 1 108 ? 6.296 8.312 -23.721 1.00 44.78 108 MET A O 1
ATOM 839 N N . GLU A 1 109 ? 5.158 8.846 -25.579 1.00 48.41 109 GLU A N 1
ATOM 840 C CA . GLU A 1 109 ? 5.244 10.307 -25.494 1.00 48.41 109 GLU A CA 1
ATOM 841 C C . GLU A 1 109 ? 4.230 10.837 -24.462 1.00 48.41 109 GLU A C 1
ATOM 843 O O . GLU A 1 109 ? 3.259 11.515 -24.781 1.00 48.41 109 GLU A O 1
ATOM 848 N N . SER A 1 110 ? 4.395 10.456 -23.195 1.00 52.72 110 SER A N 1
ATOM 849 C CA . SER A 1 110 ? 3.617 11.014 -22.089 1.00 52.72 110 SER A CA 1
ATOM 850 C C . SER A 1 110 ? 4.534 11.284 -20.899 1.00 52.72 110 SER A C 1
ATOM 852 O O . SER A 1 110 ? 5.444 10.505 -20.618 1.00 52.72 110 SER A O 1
ATOM 854 N N . GLY A 1 111 ? 4.302 12.383 -20.171 1.00 54.53 111 GLY A N 1
ATOM 855 C CA . GLY A 1 111 ? 5.128 12.813 -19.025 1.00 54.53 111 GLY A CA 1
ATOM 856 C C . GLY A 1 111 ? 5.230 11.807 -17.862 1.00 54.53 111 GLY A C 1
ATOM 857 O O . GLY A 1 111 ? 5.951 12.042 -16.891 1.00 54.53 111 GLY A O 1
ATOM 858 N N . MET A 1 112 ? 4.537 10.668 -17.967 1.00 56.44 112 MET A N 1
ATOM 859 C CA . MET A 1 112 ? 4.614 9.515 -17.066 1.00 56.44 112 MET A CA 1
ATOM 860 C C . MET A 1 112 ? 5.851 8.635 -17.320 1.00 56.44 112 MET A C 1
ATOM 862 O O . MET A 1 112 ? 6.156 7.767 -16.499 1.00 56.44 112 MET A O 1
ATOM 866 N N . ILE A 1 113 ? 6.563 8.850 -18.433 1.00 60.94 113 ILE A N 1
ATOM 867 C CA . ILE A 1 113 ? 7.729 8.067 -18.852 1.00 60.94 113 ILE A CA 1
ATOM 868 C C . ILE A 1 113 ? 8.940 8.982 -19.029 1.00 60.94 113 ILE A C 1
ATOM 870 O O . ILE A 1 113 ? 8.888 9.980 -19.741 1.00 60.94 113 ILE A O 1
ATOM 874 N N . VAL A 1 114 ? 10.063 8.611 -18.415 1.00 58.31 114 VAL A N 1
ATOM 875 C CA . VAL A 1 114 ? 11.368 9.246 -18.653 1.00 58.31 114 VAL A CA 1
ATOM 876 C C . VAL A 1 114 ? 12.338 8.148 -19.070 1.00 58.31 114 VAL A C 1
ATOM 878 O O . VAL A 1 114 ? 12.592 7.226 -18.299 1.00 58.31 114 VAL A O 1
ATOM 881 N N . ASN A 1 115 ? 12.861 8.214 -20.298 1.00 60.97 115 ASN A N 1
ATOM 882 C CA . ASN A 1 115 ? 13.793 7.217 -20.849 1.00 60.97 115 ASN A CA 1
ATOM 883 C C . ASN A 1 115 ? 13.271 5.764 -20.758 1.00 60.97 115 ASN A C 1
ATOM 885 O O . ASN A 1 115 ? 14.007 4.856 -20.374 1.00 60.97 115 ASN A O 1
ATOM 889 N N . GLY A 1 116 ? 11.977 5.558 -21.040 1.00 59.81 116 GLY A N 1
ATOM 890 C CA . GLY A 1 116 ? 11.334 4.237 -21.004 1.00 59.81 116 GLY A CA 1
ATOM 891 C C . GLY A 1 116 ? 11.035 3.692 -19.598 1.00 59.81 116 GLY A C 1
ATOM 892 O O . GLY A 1 116 ? 10.578 2.562 -19.457 1.00 59.81 116 GLY A O 1
ATOM 893 N N . ARG A 1 117 ? 11.266 4.483 -18.546 1.00 68.06 117 ARG A N 1
ATOM 894 C CA . ARG A 1 117 ? 11.042 4.096 -17.145 1.00 68.06 117 ARG A CA 1
ATOM 895 C C . ARG A 1 117 ? 9.819 4.800 -16.561 1.00 68.06 117 ARG A C 1
ATOM 897 O O . ARG A 1 117 ? 9.533 5.930 -16.970 1.00 68.06 117 ARG A O 1
ATOM 904 N N . PRO A 1 118 ? 9.149 4.198 -15.561 1.00 69.69 118 PRO A N 1
ATOM 905 C CA . PRO A 1 118 ? 8.106 4.879 -14.812 1.00 69.69 118 PRO A CA 1
ATOM 906 C C . PRO A 1 118 ? 8.695 6.103 -14.105 1.00 69.69 118 PRO A C 1
ATOM 908 O O . PRO A 1 118 ? 9.638 5.995 -13.317 1.00 69.69 118 PRO A O 1
ATOM 911 N N . ASN A 1 119 ? 8.134 7.282 -14.372 1.00 79.81 119 ASN A N 1
ATOM 912 C CA . ASN A 1 119 ? 8.483 8.493 -13.645 1.00 79.81 119 ASN A CA 1
ATOM 913 C C . ASN A 1 119 ? 7.831 8.451 -12.257 1.00 79.81 119 ASN A C 1
ATOM 915 O O . ASN A 1 119 ? 6.720 8.945 -12.063 1.00 79.81 119 ASN A O 1
ATOM 919 N N . VAL A 1 120 ? 8.514 7.842 -11.284 1.00 80.94 120 VAL A N 1
ATOM 920 C CA . VAL A 1 120 ? 7.966 7.625 -9.933 1.00 80.94 120 VAL A CA 1
ATOM 921 C C . VAL A 1 120 ? 7.564 8.938 -9.254 1.00 80.94 120 VAL A C 1
ATOM 923 O O . VAL A 1 120 ? 6.595 8.950 -8.506 1.00 80.94 120 VAL A O 1
ATOM 926 N N . LEU A 1 121 ? 8.219 10.061 -9.565 1.00 81.38 121 LEU A N 1
ATOM 927 C CA . LEU A 1 121 ? 7.824 11.385 -9.065 1.00 81.38 121 LEU A CA 1
ATOM 928 C C . LEU A 1 121 ? 6.452 11.831 -9.591 1.00 81.38 121 LEU A C 1
ATOM 930 O O . LEU A 1 121 ? 5.675 12.411 -8.839 1.00 81.38 121 LEU A O 1
ATOM 934 N N . HIS A 1 122 ? 6.136 11.538 -10.855 1.00 81.50 122 HIS A N 1
ATOM 935 C CA . HIS A 1 122 ? 4.816 11.807 -11.438 1.00 81.50 122 HIS A CA 1
ATOM 936 C C . HIS A 1 122 ? 3.759 10.782 -11.008 1.00 81.50 122 HIS A C 1
ATOM 938 O O . HIS A 1 122 ? 2.589 11.129 -10.861 1.00 81.50 122 HIS A O 1
ATOM 944 N N . LEU A 1 123 ? 4.158 9.528 -10.785 1.00 83.38 123 LEU A N 1
ATOM 945 C CA . LEU A 1 123 ? 3.248 8.462 -10.365 1.00 83.38 123 LEU A CA 1
ATOM 946 C C . LEU A 1 123 ? 2.911 8.534 -8.875 1.00 83.38 123 LEU A C 1
ATOM 948 O O . LEU A 1 123 ? 1.791 8.210 -8.491 1.00 83.38 123 LEU A O 1
ATOM 952 N N . ALA A 1 124 ? 3.839 8.976 -8.026 1.00 85.88 124 ALA A N 1
ATOM 953 C CA . ALA A 1 124 ? 3.659 8.982 -6.579 1.00 85.88 124 ALA A CA 1
ATOM 954 C C . ALA A 1 124 ? 2.358 9.679 -6.133 1.00 85.88 124 ALA A C 1
ATOM 956 O O . ALA A 1 124 ? 1.610 9.047 -5.386 1.00 85.88 124 ALA A O 1
ATOM 957 N N . PRO A 1 125 ? 2.004 10.894 -6.607 1.00 88.19 125 PRO A N 1
ATOM 958 C CA . PRO A 1 125 ? 0.730 11.522 -6.256 1.00 88.19 125 PRO A CA 1
ATOM 959 C C . PRO A 1 125 ? -0.484 10.649 -6.590 1.00 88.19 125 PRO A C 1
ATOM 961 O O . PRO A 1 125 ? -1.402 10.537 -5.779 1.00 88.19 125 PRO A O 1
ATOM 964 N N . LEU A 1 126 ? -0.480 9.984 -7.748 1.00 88.88 126 LEU A N 1
ATOM 965 C CA . LEU A 1 126 ? -1.574 9.118 -8.185 1.00 88.88 126 LEU A CA 1
ATOM 966 C C . LEU A 1 126 ? -1.679 7.867 -7.305 1.00 88.88 126 LEU A C 1
ATOM 968 O O . LEU A 1 126 ? -2.765 7.528 -6.838 1.00 88.88 126 LEU A O 1
ATOM 972 N N . PHE A 1 127 ? -0.551 7.225 -7.005 1.00 90.00 127 PHE A N 1
ATOM 973 C CA . PHE A 1 127 ? -0.503 6.033 -6.158 1.00 90.00 127 PHE A CA 1
ATOM 974 C C . PHE A 1 127 ? -0.906 6.355 -4.715 1.00 90.00 127 PHE A C 1
ATOM 976 O O . PHE A 1 127 ? -1.715 5.634 -4.137 1.00 90.00 127 PHE A O 1
ATOM 983 N N . TYR A 1 128 ? -0.441 7.469 -4.146 1.00 91.00 128 TYR A N 1
ATOM 984 C CA . TYR A 1 128 ? -0.901 7.920 -2.828 1.00 91.00 128 TYR A CA 1
ATOM 985 C C . TYR A 1 128 ? -2.390 8.278 -2.822 1.00 91.00 128 TYR A C 1
ATOM 987 O O . TYR A 1 128 ? -3.086 7.944 -1.865 1.00 91.00 128 TYR A O 1
ATOM 995 N N . SER A 1 129 ? -2.904 8.892 -3.892 1.00 90.88 129 SER A N 1
ATOM 996 C CA . SER A 1 129 ? -4.338 9.192 -4.010 1.00 90.88 129 SER A CA 1
ATOM 997 C C . SER A 1 129 ? -5.180 7.916 -4.022 1.00 90.88 129 SER A C 1
ATOM 999 O O . SER A 1 129 ? -6.207 7.839 -3.355 1.00 90.88 129 SER A O 1
ATOM 1001 N N . MET A 1 130 ? -4.720 6.880 -4.725 1.00 91.44 130 MET A N 1
ATOM 1002 C CA . MET A 1 130 ? -5.376 5.571 -4.724 1.00 91.44 130 MET A CA 1
ATOM 1003 C C . MET A 1 130 ? -5.231 4.853 -3.376 1.00 91.44 130 MET A C 1
ATOM 1005 O O . MET A 1 130 ? -6.185 4.238 -2.905 1.00 91.44 130 MET A O 1
ATOM 1009 N N . ALA A 1 131 ? -4.079 4.975 -2.711 1.00 89.31 131 ALA A N 1
ATOM 1010 C CA . ALA A 1 131 ? -3.840 4.422 -1.378 1.00 89.31 131 ALA A CA 1
ATOM 1011 C C . ALA A 1 131 ? -4.672 5.105 -0.277 1.00 89.31 131 ALA A C 1
ATOM 1013 O O . ALA A 1 131 ? -4.906 4.507 0.777 1.00 89.31 131 ALA A O 1
ATOM 1014 N N . ALA A 1 132 ? -5.186 6.314 -0.527 1.00 87.62 132 ALA A N 1
ATOM 1015 C CA . ALA A 1 132 ? -6.142 6.965 0.361 1.00 87.62 132 ALA A CA 1
ATOM 1016 C C . ALA A 1 132 ? -7.463 6.182 0.468 1.00 87.62 132 ALA A C 1
ATOM 1018 O O . ALA A 1 132 ? -8.115 6.236 1.509 1.00 87.62 132 ALA A O 1
ATOM 1019 N N . LEU A 1 133 ? -7.842 5.398 -0.551 1.00 86.75 133 LEU A N 1
ATOM 1020 C CA . LEU A 1 133 ? -9.033 4.544 -0.495 1.00 86.75 133 LEU A CA 1
ATOM 1021 C C . LEU A 1 133 ? -8.927 3.493 0.628 1.00 86.75 133 LEU A C 1
ATOM 1023 O O . LEU A 1 133 ? -9.791 3.504 1.504 1.00 86.75 133 LEU A O 1
ATOM 1027 N N . PRO A 1 134 ? -7.878 2.645 0.707 1.00 83.75 134 PRO A N 1
ATOM 1028 C CA . PRO A 1 134 ? -7.652 1.779 1.862 1.00 83.75 134 PRO A CA 1
ATOM 1029 C C . PRO A 1 134 ? -7.639 2.534 3.193 1.00 83.75 134 PRO A C 1
ATOM 1031 O O . PRO A 1 134 ? -8.230 2.059 4.163 1.00 83.75 134 PRO A O 1
ATOM 1034 N N . MET A 1 135 ? -7.000 3.711 3.256 1.00 86.56 135 MET A N 1
ATOM 1035 C CA . MET A 1 135 ? -6.947 4.518 4.487 1.00 86.56 135 MET A CA 1
ATOM 1036 C C . MET A 1 135 ? -8.346 4.893 4.971 1.00 86.56 135 MET A C 1
ATOM 1038 O O . MET A 1 135 ? -8.650 4.755 6.155 1.00 86.56 135 MET A O 1
ATOM 1042 N N . LEU A 1 136 ? -9.201 5.327 4.045 1.00 86.62 136 LEU A N 1
ATOM 1043 C CA . LEU A 1 136 ? -10.579 5.718 4.309 1.00 86.62 136 LEU A CA 1
ATOM 1044 C C . LEU A 1 136 ? -11.464 4.514 4.630 1.00 86.62 136 LEU A C 1
ATOM 1046 O O . LEU A 1 136 ? -12.255 4.573 5.567 1.00 86.62 136 LEU A O 1
ATOM 1050 N N . LEU A 1 137 ? -11.337 3.418 3.885 1.00 85.12 137 LEU A N 1
ATOM 1051 C CA . LEU A 1 137 ? -12.204 2.248 4.027 1.00 85.12 137 LEU A CA 1
ATOM 1052 C C . LEU A 1 137 ? -11.925 1.476 5.321 1.00 85.12 137 LEU A C 1
ATOM 1054 O O . LEU A 1 137 ? -12.858 1.076 6.015 1.00 85.12 137 LEU A O 1
ATOM 1058 N N . THR A 1 138 ? -10.653 1.289 5.673 1.00 84.56 138 THR A N 1
ATOM 1059 C CA . THR A 1 138 ? -10.255 0.457 6.825 1.00 84.56 138 THR A CA 1
ATOM 1060 C C . THR A 1 138 ? -10.422 1.141 8.175 1.00 84.56 138 THR A C 1
ATOM 1062 O O . THR A 1 138 ? -10.642 0.464 9.182 1.00 84.56 138 THR A O 1
ATOM 1065 N N . GLY A 1 139 ? -10.313 2.469 8.202 1.00 82.50 139 GLY A N 1
ATOM 1066 C CA . GLY A 1 139 ? -10.450 3.278 9.404 1.00 82.50 139 GLY A CA 1
ATOM 1067 C C . GLY A 1 139 ? -11.819 3.956 9.468 1.00 82.50 139 GLY A C 1
ATOM 1068 O O . GLY A 1 139 ? -12.740 3.388 10.049 1.00 82.50 139 GLY A O 1
ATOM 1069 N N . PRO A 1 140 ? -11.980 5.152 8.876 1.00 81.81 140 PRO A N 1
ATOM 1070 C CA . PRO A 1 140 ? -13.237 5.908 8.854 1.00 81.81 140 PRO A CA 1
ATOM 1071 C C . PRO A 1 140 ? -14.473 5.087 8.440 1.00 81.81 140 PRO A C 1
ATOM 1073 O O . PRO A 1 140 ? -15.487 5.093 9.138 1.00 81.81 140 PRO A O 1
ATOM 1076 N N . GLY A 1 141 ? -14.381 4.330 7.344 1.00 84.00 141 GLY A N 1
ATOM 1077 C CA . GLY A 1 141 ? -15.457 3.471 6.842 1.00 84.00 141 GLY A CA 1
ATOM 1078 C C . GLY A 1 141 ? -15.822 2.351 7.817 1.00 84.00 141 GLY A C 1
ATOM 1079 O O . GLY A 1 141 ? -17.002 2.067 8.041 1.00 84.00 141 GLY A O 1
ATOM 1080 N N . PHE A 1 142 ? -14.821 1.768 8.477 1.00 86.06 142 PHE A N 1
ATOM 1081 C CA . PHE A 1 142 ? -15.056 0.809 9.549 1.00 86.06 142 PHE A CA 1
ATOM 1082 C C . PHE A 1 142 ?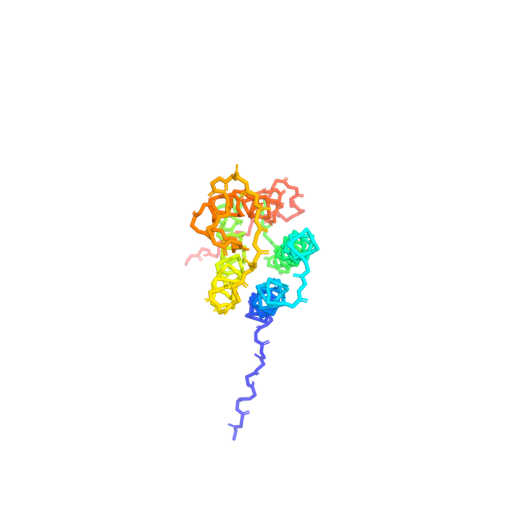 -15.708 1.465 10.769 1.00 86.06 142 PHE A C 1
ATOM 1084 O O . PHE A 1 142 ? -16.659 0.916 11.308 1.00 86.06 142 PHE A O 1
ATOM 1091 N N . VAL A 1 143 ? -15.256 2.646 11.206 1.00 86.75 143 VAL A N 1
ATOM 1092 C CA . VAL A 1 143 ? -15.828 3.348 12.373 1.00 86.75 143 VAL A CA 1
ATOM 1093 C C . VAL A 1 143 ? -17.319 3.632 12.177 1.00 86.75 143 VAL A C 1
ATOM 1095 O O . VAL A 1 143 ? -18.093 3.452 13.116 1.00 86.75 143 VAL A O 1
ATOM 1098 N N . LEU A 1 144 ? -17.737 4.007 10.963 1.00 86.44 144 LEU A N 1
ATOM 1099 C CA . LEU A 1 144 ? -19.150 4.221 10.619 1.00 86.44 144 LEU A CA 1
ATOM 1100 C C . LEU A 1 144 ? -20.001 2.962 10.779 1.00 86.44 144 LEU A C 1
ATOM 1102 O O . LEU A 1 144 ? -21.132 3.017 11.259 1.00 86.44 144 LEU A O 1
ATOM 1106 N N . THR A 1 145 ? -19.456 1.823 10.367 1.00 86.44 145 THR A N 1
ATOM 1107 C CA . THR A 1 145 ? -20.172 0.544 10.344 1.00 86.44 145 THR A CA 1
ATOM 1108 C C . THR A 1 145 ? -19.932 -0.291 11.599 1.00 86.44 145 THR A C 1
ATOM 1110 O O . THR A 1 145 ? -20.638 -1.275 11.819 1.00 86.44 145 THR A O 1
ATOM 1113 N N . SER A 1 146 ? -19.002 0.128 12.461 1.00 86.12 146 SER A N 1
ATOM 1114 C CA . SER A 1 146 ? -18.460 -0.684 13.547 1.00 86.12 146 SER A CA 1
ATOM 1115 C C . SER A 1 146 ? -19.560 -1.231 14.458 1.00 86.12 146 SER A C 1
ATOM 1117 O O . SER A 1 146 ? -20.427 -0.473 14.889 1.00 86.12 146 SER A O 1
ATOM 1119 N N . PRO A 1 147 ? -19.548 -2.525 14.807 1.00 84.56 147 PRO A N 1
ATOM 1120 C CA . PRO A 1 147 ? -20.496 -3.085 15.767 1.00 84.56 147 PRO A CA 1
ATOM 1121 C C . PRO A 1 147 ? -20.152 -2.720 17.223 1.00 84.56 147 PRO A C 1
ATOM 1123 O O . PRO A 1 147 ? -20.941 -2.989 18.129 1.00 84.56 147 PRO A O 1
ATOM 1126 N N . TYR A 1 148 ? -18.980 -2.129 17.476 1.00 85.44 148 TYR A N 1
ATOM 1127 C CA . TYR A 1 148 ? -18.475 -1.865 18.821 1.00 85.44 148 TYR A CA 1
ATOM 1128 C C . TYR A 1 148 ? -18.866 -0.462 19.305 1.00 85.44 148 TYR A C 1
ATOM 1130 O O . TYR A 1 148 ? -18.797 0.520 18.564 1.00 85.44 148 TYR A O 1
ATOM 1138 N N . ARG A 1 149 ? -19.271 -0.355 20.575 1.00 78.25 149 ARG A N 1
ATOM 1139 C CA . ARG A 1 149 ? -19.509 0.934 21.247 1.00 78.25 149 ARG A CA 1
ATOM 1140 C C . ARG A 1 149 ? -18.185 1.531 21.734 1.00 78.25 149 ARG A C 1
ATOM 1142 O O . ARG A 1 149 ? -17.231 0.782 21.941 1.00 78.25 149 ARG A O 1
ATOM 1149 N N . VAL A 1 150 ? -18.151 2.853 21.936 1.00 74.38 150 VAL A N 1
ATOM 1150 C CA . VAL A 1 150 ? -17.011 3.556 22.557 1.00 74.38 150 VAL A CA 1
ATOM 1151 C C . VAL A 1 150 ? -16.619 2.832 23.839 1.00 74.38 150 VAL A C 1
ATOM 1153 O O . VAL A 1 150 ? -17.469 2.584 24.699 1.00 74.38 150 VAL A O 1
ATOM 1156 N N . ARG A 1 151 ? -15.341 2.472 23.961 1.00 66.88 151 ARG A N 1
ATOM 1157 C CA . ARG A 1 151 ? -14.826 1.897 25.200 1.00 66.88 151 ARG A CA 1
ATOM 1158 C C . ARG A 1 151 ? -14.764 3.034 26.225 1.00 66.88 151 ARG A C 1
ATOM 1160 O O . ARG A 1 151 ? -14.060 4.008 25.991 1.00 66.88 151 ARG A O 1
ATOM 1167 N N . ALA A 1 152 ? -15.531 2.940 27.313 1.00 59.78 152 ALA A N 1
ATOM 1168 C CA . ALA A 1 152 ? -15.443 3.913 28.401 1.00 59.78 152 ALA A CA 1
ATOM 1169 C C . ALA A 1 152 ? -13.993 3.949 28.905 1.00 59.78 152 ALA A C 1
ATOM 1171 O O . ALA A 1 152 ? -13.423 2.891 29.193 1.00 59.78 152 ALA A O 1
ATOM 1172 N N . GLU A 1 153 ? -13.383 5.134 28.947 1.00 60.97 153 GLU A N 1
ATOM 1173 C CA . GLU A 1 153 ? -12.067 5.278 29.562 1.00 60.97 153 GLU A CA 1
ATOM 1174 C C . GLU A 1 153 ? -12.187 4.924 31.050 1.00 60.97 153 GLU A C 1
ATOM 1176 O O . GLU A 1 153 ? -13.156 5.342 31.693 1.00 60.97 153 GLU A O 1
ATOM 1181 N N . PRO A 1 154 ? -11.257 4.129 31.609 1.00 53.38 154 PRO A N 1
ATOM 1182 C CA . PRO A 1 154 ? -11.187 3.973 33.050 1.00 53.38 154 PRO A CA 1
ATOM 1183 C C . PRO A 1 154 ? -10.938 5.360 33.645 1.00 53.38 154 PRO A C 1
ATOM 1185 O O . PRO A 1 154 ? -9.931 5.997 33.341 1.00 53.38 154 PRO A O 1
ATOM 1188 N N . THR A 1 155 ? -11.891 5.845 34.440 1.00 52.12 155 THR A N 1
ATOM 1189 C CA . THR A 1 155 ? -11.715 7.060 35.236 1.00 52.12 155 THR A CA 1
ATOM 1190 C C . THR A 1 155 ? -10.479 6.887 36.125 1.00 52.12 155 THR A C 1
ATOM 1192 O O . THR A 1 155 ? -10.350 5.808 36.714 1.00 52.12 155 THR A O 1
ATOM 1195 N N . PRO A 1 156 ? -9.578 7.885 36.176 1.00 61.12 156 PRO A N 1
ATOM 1196 C CA . PRO A 1 156 ? -8.343 7.815 36.954 1.00 61.12 156 PRO A CA 1
ATOM 1197 C C . PRO A 1 156 ? -8.595 7.626 38.452 1.00 61.12 156 PRO A C 1
ATOM 1199 O O . PRO A 1 156 ? -9.658 8.080 38.941 1.00 61.12 156 PRO A O 1
#